Protein AF-A0A382QMP9-F1 (afdb_monomer_lite)

Organism: NCBI:txid408172

Structure (mmCIF, N/CA/C/O backbone):
data_AF-A0A382QMP9-F1
#
_entry.id   AF-A0A382QMP9-F1
#
loop_
_atom_site.group_PDB
_atom_site.id
_atom_site.type_symbol
_atom_site.label_atom_id
_atom_site.label_alt_id
_atom_site.label_comp_id
_atom_site.label_asym_id
_atom_site.label_entity_id
_atom_site.label_seq_id
_atom_site.pdbx_PDB_ins_code
_atom_site.Cartn_x
_atom_site.Cartn_y
_atom_site.Cartn_z
_atom_site.occupancy
_atom_site.B_iso_or_equiv
_atom_site.auth_seq_id
_atom_site.auth_comp_id
_atom_site.auth_asym_id
_atom_site.auth_atom_id
_atom_site.pdb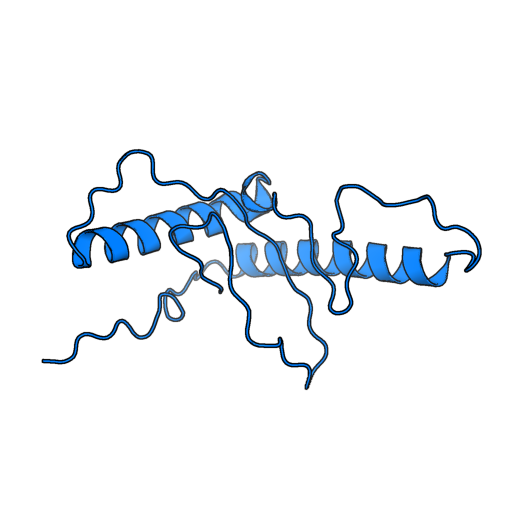x_PDB_model_num
ATOM 1 N N . MET A 1 1 ? -26.900 16.377 2.945 1.00 31.86 1 MET A N 1
ATOM 2 C CA . MET A 1 1 ? -25.457 16.687 3.047 1.00 31.86 1 MET A CA 1
ATOM 3 C C . MET A 1 1 ? -24.686 15.480 2.540 1.00 31.86 1 MET A C 1
ATOM 5 O O . MET A 1 1 ? -24.800 14.418 3.129 1.00 31.86 1 MET A O 1
ATOM 9 N N . SER A 1 2 ? -24.007 15.607 1.399 1.00 28.86 2 SER A N 1
ATOM 10 C CA . SER A 1 2 ? -23.248 14.523 0.762 1.00 28.86 2 SER A CA 1
ATOM 11 C C . SER A 1 2 ? -21.802 14.580 1.249 1.00 28.86 2 SER A C 1
ATOM 13 O O . SER A 1 2 ? -21.003 15.347 0.717 1.00 28.86 2 SER A O 1
ATOM 15 N N . VAL A 1 3 ? -21.472 13.782 2.263 1.00 36.03 3 VAL A N 1
ATOM 16 C CA . VAL A 1 3 ? -20.085 13.518 2.666 1.00 36.03 3 VAL A CA 1
ATOM 17 C C . VAL A 1 3 ? -19.654 12.234 1.962 1.00 36.03 3 VAL A C 1
ATOM 19 O O . VAL A 1 3 ? -19.537 11.179 2.570 1.00 36.03 3 VAL A O 1
ATOM 22 N N . PHE A 1 4 ? -19.492 12.296 0.640 1.00 30.97 4 PHE A N 1
ATOM 23 C CA . PHE A 1 4 ? -18.683 11.293 -0.043 1.00 30.97 4 PHE A CA 1
ATOM 24 C C . PHE A 1 4 ? -17.226 11.643 0.265 1.00 30.97 4 PHE A C 1
ATOM 26 O O . PHE A 1 4 ? -16.805 12.749 -0.087 1.00 30.97 4 PHE A O 1
ATOM 33 N N . PRO A 1 5 ? -16.441 10.768 0.912 1.00 36.47 5 PRO A N 1
ATOM 34 C CA . PRO A 1 5 ? -15.018 11.001 1.017 1.00 36.47 5 PRO A CA 1
ATOM 35 C C . PRO A 1 5 ? -14.439 10.853 -0.389 1.00 36.47 5 PRO A C 1
ATOM 37 O O . PRO A 1 5 ? -14.217 9.755 -0.892 1.00 36.47 5 PRO A O 1
ATOM 40 N N . ILE A 1 6 ? -14.226 11.999 -1.037 1.00 35.97 6 ILE A N 1
ATOM 41 C CA . ILE A 1 6 ? -13.192 12.178 -2.053 1.00 35.97 6 ILE A CA 1
ATOM 42 C C . ILE A 1 6 ? -11.943 11.575 -1.408 1.00 35.97 6 ILE A C 1
ATOM 44 O O . ILE A 1 6 ? -11.535 12.053 -0.355 1.00 35.97 6 ILE A O 1
ATOM 48 N N . GLY A 1 7 ? -11.488 10.437 -1.935 1.00 39.59 7 GLY A N 1
ATOM 49 C CA . GLY A 1 7 ? -10.770 9.421 -1.167 1.00 39.59 7 GLY A CA 1
ATOM 50 C C . GLY A 1 7 ? -9.533 9.890 -0.397 1.00 39.59 7 GLY A C 1
ATOM 51 O O . GLY A 1 7 ? -9.044 11.010 -0.531 1.00 39.59 7 GLY A O 1
ATOM 52 N N . ILE A 1 8 ? -8.951 8.948 0.348 1.00 44.88 8 ILE A N 1
ATOM 53 C CA . ILE A 1 8 ? -7.648 9.075 1.033 1.00 44.88 8 ILE A CA 1
ATOM 54 C C . ILE A 1 8 ? -6.531 9.594 0.084 1.00 44.88 8 ILE A C 1
ATOM 56 O O . ILE A 1 8 ? -5.500 10.064 0.546 1.00 44.88 8 ILE A O 1
ATOM 60 N N . ALA A 1 9 ? -6.775 9.634 -1.231 1.00 39.75 9 ALA A N 1
ATOM 61 C CA . ALA A 1 9 ? -5.991 10.275 -2.290 1.00 39.75 9 ALA A CA 1
ATOM 62 C C . ALA A 1 9 ? -5.558 11.747 -2.064 1.00 39.75 9 ALA A C 1
ATOM 64 O O . ALA A 1 9 ? -4.779 12.262 -2.860 1.00 39.75 9 ALA A O 1
ATOM 65 N N . ARG A 1 10 ? -6.029 12.449 -1.021 1.00 42.44 10 ARG A N 1
ATOM 66 C CA . ARG A 1 10 ? -5.513 13.781 -0.617 1.00 42.44 10 ARG A CA 1
ATOM 67 C C . ARG A 1 10 ? -4.707 13.788 0.681 1.00 42.44 10 ARG A C 1
ATOM 69 O O . ARG A 1 10 ? -4.468 14.844 1.262 1.00 42.44 10 ARG A O 1
ATOM 76 N N . ALA A 1 11 ? -4.308 12.627 1.170 1.00 46.75 11 ALA A N 1
ATOM 77 C CA . ALA A 1 11 ? -3.498 12.542 2.362 1.00 46.75 11 ALA A CA 1
ATOM 78 C C . ALA A 1 11 ? -2.019 12.757 1.950 1.00 46.75 11 ALA A C 1
ATOM 80 O O . ALA A 1 11 ? -1.364 11.864 1.416 1.00 46.75 1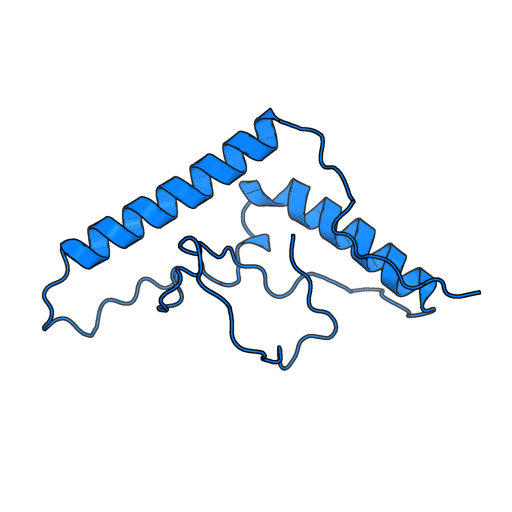1 ALA A O 1
ATOM 81 N N . GLU A 1 12 ? -1.513 13.979 2.139 1.00 55.03 12 GLU A N 1
ATOM 82 C CA . GLU A 1 12 ? -0.152 14.365 1.745 1.00 55.03 12 GLU A CA 1
ATOM 83 C C . GLU A 1 12 ? 0.894 13.812 2.723 1.00 55.03 12 GLU A C 1
ATOM 85 O O . GLU A 1 12 ? 0.941 14.167 3.903 1.00 55.03 12 GLU A O 1
ATOM 90 N N . MET A 1 13 ? 1.766 12.939 2.220 1.00 61.62 13 MET A N 1
ATOM 91 C CA . MET A 1 13 ? 2.956 12.479 2.928 1.00 61.62 13 MET A CA 1
ATOM 92 C C . MET A 1 13 ? 4.139 13.378 2.541 1.00 61.62 13 MET A C 1
ATOM 94 O O . MET A 1 13 ? 4.788 13.168 1.521 1.00 61.62 13 MET A O 1
ATOM 98 N N . ASN A 1 14 ? 4.415 14.395 3.360 1.00 62.41 14 ASN A N 1
ATOM 99 C CA . ASN A 1 14 ? 5.354 15.487 3.050 1.00 62.41 14 ASN A CA 1
ATOM 100 C C . ASN A 1 14 ? 6.856 15.156 3.229 1.00 62.41 14 ASN A C 1
ATOM 102 O O . ASN A 1 14 ? 7.693 16.056 3.261 1.00 62.41 14 ASN A O 1
ATOM 106 N N . ASP A 1 15 ? 7.233 13.880 3.343 1.00 78.19 15 ASP A N 1
ATOM 107 C CA . ASP A 1 15 ? 8.635 13.457 3.480 1.00 78.19 15 ASP A CA 1
ATOM 108 C C . ASP A 1 15 ? 9.237 13.168 2.091 1.00 78.19 15 ASP A C 1
ATOM 110 O O . ASP A 1 15 ? 9.208 12.040 1.598 1.00 78.19 15 ASP A O 1
ATOM 114 N N . ILE A 1 16 ? 9.776 14.206 1.436 1.00 80.62 16 ILE A N 1
ATOM 115 C CA . ILE A 1 16 ? 10.378 14.113 0.089 1.00 80.62 16 ILE A CA 1
ATOM 116 C C . ILE A 1 16 ? 11.481 13.046 0.036 1.00 80.62 16 ILE A C 1
ATOM 118 O O . ILE A 1 16 ? 11.603 12.327 -0.957 1.00 80.62 16 ILE A O 1
ATOM 122 N N . LYS A 1 17 ? 12.278 12.912 1.106 1.00 82.31 17 LYS A N 1
ATOM 123 C CA . LYS A 1 17 ? 13.340 11.902 1.180 1.00 82.31 17 LYS A CA 1
ATOM 124 C C . LYS A 1 17 ? 12.738 10.502 1.140 1.00 82.31 17 LYS A C 1
ATOM 126 O O . LYS A 1 17 ? 13.193 9.668 0.365 1.00 82.31 17 LYS A O 1
ATOM 131 N N . TYR A 1 18 ? 11.693 10.269 1.928 1.00 81.88 18 TYR A N 1
ATOM 132 C CA . TYR A 1 18 ? 10.980 8.998 1.935 1.00 81.88 18 TYR A CA 1
ATOM 133 C C . TYR A 1 18 ? 10.350 8.670 0.576 1.00 81.88 18 TYR A C 1
ATOM 135 O O . TYR A 1 18 ? 10.518 7.559 0.076 1.00 81.88 18 TYR A O 1
ATOM 143 N N . VAL A 1 19 ? 9.694 9.645 -0.061 1.00 81.50 19 VAL A N 1
ATOM 144 C CA . VAL A 1 19 ? 9.101 9.479 -1.399 1.00 81.50 19 VAL A CA 1
ATOM 145 C C . VAL A 1 19 ? 10.163 9.108 -2.439 1.00 81.50 19 VAL A C 1
ATOM 147 O O . VAL A 1 19 ? 9.938 8.211 -3.253 1.00 81.50 19 VAL A O 1
ATOM 150 N N . ASN A 1 20 ? 11.337 9.742 -2.391 1.00 82.12 20 ASN A N 1
ATOM 151 C CA . ASN A 1 20 ? 12.444 9.405 -3.285 1.00 82.12 20 ASN A CA 1
ATOM 152 C C . ASN A 1 20 ? 12.964 7.984 -3.040 1.00 82.12 20 ASN A C 1
ATOM 154 O O . ASN A 1 20 ? 13.116 7.235 -4.001 1.00 82.12 20 ASN A O 1
ATOM 158 N N . THR A 1 21 ? 13.142 7.573 -1.781 1.00 85.31 21 THR A N 1
ATOM 159 C CA . THR A 1 21 ? 13.544 6.197 -1.448 1.00 85.31 21 THR A CA 1
ATOM 160 C C . THR A 1 21 ? 12.526 5.168 -1.948 1.00 85.31 21 THR A C 1
ATOM 162 O O . THR A 1 21 ? 12.912 4.175 -2.560 1.00 85.31 21 THR A O 1
ATOM 165 N N . LEU A 1 22 ? 11.223 5.407 -1.755 1.00 84.56 22 LEU A N 1
ATOM 166 C CA . LEU A 1 22 ? 10.176 4.525 -2.283 1.00 84.56 22 LEU A CA 1
ATOM 167 C C . LEU A 1 22 ? 10.254 4.402 -3.808 1.00 84.56 22 LEU A C 1
ATOM 169 O O . LEU A 1 22 ? 10.211 3.298 -4.352 1.00 84.56 22 LEU A O 1
ATOM 173 N N . LYS A 1 23 ? 10.394 5.539 -4.498 1.00 83.81 23 LYS A N 1
ATOM 174 C CA . LYS A 1 23 ? 10.519 5.590 -5.956 1.00 83.81 23 LYS A CA 1
ATOM 175 C C . LYS A 1 23 ? 11.737 4.803 -6.440 1.00 83.81 23 LYS A C 1
ATOM 177 O O . LYS A 1 23 ? 11.611 4.024 -7.380 1.00 83.81 23 LYS A O 1
ATOM 182 N N . GLU A 1 24 ? 12.895 5.000 -5.818 1.00 85.69 24 GLU A N 1
ATOM 183 C CA . GLU A 1 24 ? 14.139 4.313 -6.176 1.00 85.69 24 GLU A CA 1
ATOM 184 C C . GLU A 1 24 ? 14.010 2.796 -6.024 1.00 85.69 24 GLU A C 1
ATOM 186 O O . GLU A 1 24 ? 14.324 2.071 -6.966 1.00 85.69 24 GLU A O 1
ATOM 191 N N . VAL A 1 25 ? 13.452 2.317 -4.907 1.00 84.69 25 VAL A N 1
ATOM 192 C CA . VAL A 1 25 ? 13.239 0.879 -4.669 1.00 84.69 25 VAL A CA 1
ATOM 193 C C . VAL A 1 25 ? 12.311 0.265 -5.721 1.00 84.69 25 VAL A C 1
ATOM 195 O O . VAL A 1 25 ? 12.615 -0.794 -6.272 1.00 84.69 25 VAL A O 1
ATOM 198 N N . ILE A 1 26 ? 11.194 0.928 -6.043 1.00 83.31 26 ILE A N 1
ATOM 199 C CA . ILE A 1 26 ? 10.247 0.439 -7.060 1.00 83.31 26 ILE A CA 1
ATOM 200 C C . ILE A 1 26 ? 10.917 0.365 -8.438 1.00 83.31 26 ILE A C 1
ATOM 202 O O . ILE A 1 26 ? 10.762 -0.628 -9.153 1.00 83.31 26 ILE A O 1
ATOM 206 N N . LEU A 1 27 ? 11.662 1.406 -8.819 1.00 82.62 27 LEU A N 1
ATOM 207 C CA . LEU A 1 27 ? 12.331 1.466 -10.119 1.00 82.62 27 LEU A CA 1
ATOM 208 C C . LEU A 1 27 ? 13.479 0.460 -10.231 1.00 82.62 27 LEU A C 1
ATOM 210 O O . LEU A 1 27 ? 13.668 -0.125 -11.298 1.00 82.62 27 LEU A O 1
ATOM 214 N N . GLU A 1 28 ? 14.223 0.225 -9.152 1.00 83.88 28 GLU A N 1
ATOM 215 C CA . GLU A 1 28 ? 15.282 -0.781 -9.123 1.00 83.88 28 GLU A CA 1
ATOM 216 C C . GLU A 1 28 ? 14.715 -2.185 -9.373 1.00 83.88 28 GLU A C 1
ATOM 218 O O . GLU A 1 28 ? 15.245 -2.939 -10.196 1.00 83.88 28 GLU A O 1
ATOM 223 N N . GLU A 1 29 ? 13.611 -2.533 -8.710 1.00 79.25 29 GLU A N 1
ATOM 224 C CA . GLU A 1 29 ? 12.942 -3.823 -8.898 1.00 79.25 29 GLU A CA 1
ATOM 225 C C . GLU A 1 29 ? 12.378 -3.981 -10.304 1.00 79.25 29 GLU A C 1
ATOM 227 O O . GLU A 1 29 ? 12.585 -5.018 -10.941 1.00 79.25 29 GLU A O 1
ATOM 232 N N . TYR A 1 30 ? 11.745 -2.930 -10.825 1.00 78.2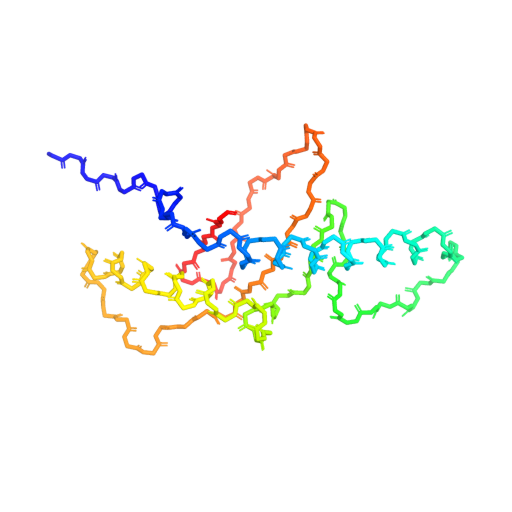5 30 TYR A N 1
ATOM 233 C CA . TYR A 1 30 ? 11.262 -2.904 -12.199 1.00 78.25 30 TYR A CA 1
ATOM 234 C C . TYR A 1 30 ? 12.404 -3.105 -13.210 1.00 78.25 30 TYR A C 1
ATOM 236 O O . TYR A 1 30 ? 12.300 -3.927 -14.120 1.00 78.25 30 TYR A O 1
ATOM 244 N N . GLY A 1 31 ? 13.540 -2.426 -13.026 1.00 79.06 31 GLY A N 1
ATOM 245 C CA . GLY A 1 31 ? 14.711 -2.575 -13.894 1.00 79.06 31 GLY A CA 1
ATOM 246 C C . GLY A 1 31 ? 15.379 -3.953 -13.797 1.00 79.06 31 GLY A C 1
ATOM 247 O O . GLY A 1 31 ? 15.942 -4.445 -14.778 1.00 79.06 31 GLY A O 1
ATOM 248 N N . LYS A 1 32 ? 15.332 -4.615 -12.632 1.00 77.88 32 LYS A N 1
ATOM 249 C CA . LYS A 1 32 ? 15.737 -6.028 -12.495 1.00 77.88 32 LYS A CA 1
ATOM 250 C C . LYS A 1 32 ? 14.788 -6.945 -13.268 1.00 77.88 32 LYS A C 1
ATOM 252 O O . LYS A 1 32 ? 15.262 -7.824 -13.981 1.00 77.88 32 LYS A O 1
ATOM 257 N N . TYR A 1 33 ? 13.481 -6.708 -13.179 1.00 70.69 33 TYR A N 1
ATOM 258 C CA . TYR A 1 33 ? 12.479 -7.459 -13.931 1.00 70.69 33 TYR A CA 1
ATOM 259 C C . TYR A 1 33 ? 12.666 -7.330 -15.447 1.00 70.69 33 TYR A C 1
ATOM 261 O O . TYR A 1 33 ? 12.799 -8.350 -16.117 1.00 70.69 33 TYR A O 1
ATOM 269 N N . GLU A 1 34 ? 12.758 -6.108 -15.987 1.00 70.38 34 GLU A N 1
ATOM 270 C CA . GLU A 1 34 ? 12.941 -5.910 -17.434 1.00 70.38 34 GLU A CA 1
ATOM 271 C C . GLU A 1 34 ? 14.227 -6.571 -17.949 1.00 70.38 34 GLU A C 1
ATOM 273 O O . GLU A 1 34 ? 14.236 -7.150 -19.035 1.00 70.38 34 GLU A O 1
ATOM 278 N N . ARG A 1 35 ? 15.323 -6.509 -17.179 1.00 71.50 35 ARG A N 1
ATOM 279 C CA . ARG A 1 35 ? 16.571 -7.202 -17.536 1.00 71.50 35 ARG A CA 1
ATOM 280 C C . ARG A 1 35 ? 16.388 -8.715 -17.557 1.00 71.50 35 ARG A C 1
ATOM 282 O O . ARG A 1 35 ? 16.804 -9.348 -18.522 1.00 71.50 35 ARG A O 1
ATOM 289 N N . ASN A 1 36 ? 15.739 -9.276 -16.540 1.00 66.19 36 ASN A N 1
ATOM 290 C CA . ASN A 1 36 ? 15.459 -10.707 -16.479 1.00 66.19 36 ASN A CA 1
ATOM 291 C C . ASN A 1 36 ? 14.531 -11.161 -17.613 1.00 66.19 36 ASN A C 1
ATOM 293 O O . ASN A 1 36 ? 14.746 -12.239 -18.147 1.00 66.19 36 ASN A O 1
ATOM 297 N N . GLU A 1 37 ? 13.545 -10.355 -18.021 1.00 65.94 37 GLU A N 1
ATOM 298 C CA . GLU A 1 37 ? 12.716 -10.655 -19.197 1.00 65.94 37 GLU A CA 1
ATOM 299 C C . GLU A 1 37 ? 13.523 -10.655 -20.498 1.00 65.94 37 GLU A C 1
ATOM 301 O O . GLU A 1 37 ? 13.348 -11.552 -21.316 1.00 65.94 37 GLU A O 1
ATOM 306 N N . ARG A 1 38 ? 14.421 -9.679 -20.697 1.00 67.31 38 ARG A N 1
ATOM 307 C CA . ARG A 1 38 ? 15.250 -9.595 -21.915 1.00 67.31 38 ARG A CA 1
ATOM 308 C C . ARG A 1 38 ? 16.267 -10.725 -22.034 1.00 67.31 38 ARG A C 1
ATOM 310 O O . ARG A 1 38 ? 16.603 -11.114 -23.145 1.00 67.31 38 ARG A O 1
ATOM 317 N N . LEU A 1 39 ? 16.781 -11.204 -20.904 1.00 66.75 39 LEU A N 1
ATOM 318 C CA . LEU A 1 39 ? 17.753 -12.299 -20.841 1.00 66.75 39 LEU A CA 1
ATOM 319 C C . LEU A 1 39 ? 17.092 -13.682 -20.852 1.00 66.75 39 LEU A C 1
ATOM 321 O O . LEU A 1 39 ? 17.787 -14.693 -20.796 1.00 66.75 39 LEU A O 1
ATOM 325 N N . ARG A 1 40 ? 15.758 -13.738 -20.888 1.00 61.44 40 ARG A N 1
ATOM 326 C CA . ARG A 1 40 ? 15.019 -14.986 -20.787 1.00 61.44 40 ARG A CA 1
ATOM 327 C C . ARG A 1 40 ? 15.038 -15.729 -22.117 1.00 61.44 40 ARG A C 1
ATOM 329 O O . ARG A 1 40 ? 14.594 -15.197 -23.132 1.00 61.44 40 ARG A O 1
ATOM 336 N N . ASP A 1 41 ? 15.495 -16.977 -22.085 1.00 58.62 41 ASP A N 1
ATOM 337 C CA . ASP A 1 41 ? 15.267 -17.911 -23.181 1.00 58.62 41 ASP A CA 1
ATOM 338 C C . ASP A 1 41 ? 13.745 -18.140 -23.299 1.00 58.62 41 ASP A C 1
ATOM 340 O O . ASP A 1 41 ? 13.110 -18.544 -22.317 1.00 58.62 41 ASP A O 1
ATOM 344 N N . PRO A 1 42 ? 13.119 -17.860 -24.456 1.00 59.22 42 PRO A N 1
ATOM 345 C CA . PRO A 1 42 ? 11.682 -18.045 -24.647 1.00 59.22 42 PRO A CA 1
ATOM 346 C C . PRO A 1 42 ? 11.196 -19.490 -24.414 1.00 59.22 42 PRO A C 1
ATOM 348 O O . PRO A 1 42 ? 9.988 -19.703 -24.284 1.00 59.22 42 PRO A O 1
ATOM 351 N N . SER A 1 43 ? 12.100 -20.474 -24.334 1.00 62.31 43 SER A N 1
ATOM 352 C CA . SER A 1 43 ? 11.793 -21.873 -24.012 1.00 62.31 43 SER A CA 1
ATOM 353 C C . SER A 1 43 ? 11.707 -22.186 -22.508 1.00 62.31 43 SER A C 1
ATOM 355 O O . SER A 1 43 ? 11.068 -23.174 -22.140 1.00 62.31 43 SER A O 1
ATOM 357 N N . ASP A 1 44 ? 12.250 -21.336 -21.628 1.00 61.06 44 ASP A N 1
ATOM 358 C CA . ASP A 1 44 ? 12.321 -21.598 -20.186 1.00 61.06 44 ASP A CA 1
ATOM 359 C C . ASP A 1 44 ? 11.043 -21.137 -19.453 1.00 61.06 44 ASP A C 1
ATOM 361 O O . ASP A 1 44 ? 10.818 -19.952 -19.139 1.00 61.06 44 ASP A O 1
ATOM 365 N N . LYS A 1 45 ? 10.143 -22.098 -19.215 1.00 57.34 45 LYS A N 1
ATOM 366 C CA . LYS A 1 45 ? 8.832 -21.877 -18.587 1.00 57.34 45 LYS A CA 1
ATOM 367 C C . LYS A 1 45 ? 8.873 -21.877 -17.053 1.00 57.34 45 LYS A C 1
ATOM 369 O O . LYS A 1 45 ? 7.953 -21.300 -16.458 1.00 57.34 45 LYS A O 1
ATOM 374 N N . ASP A 1 46 ? 9.936 -22.383 -16.428 1.00 57.03 46 ASP A N 1
ATOM 375 C CA . ASP A 1 46 ? 9.887 -22.851 -15.034 1.00 57.03 46 ASP A CA 1
ATOM 376 C C . ASP A 1 46 ? 10.462 -21.874 -13.995 1.00 57.03 46 ASP A C 1
ATOM 378 O O . ASP A 1 46 ? 10.151 -21.982 -12.809 1.00 57.03 46 ASP A O 1
ATOM 382 N N . TYR A 1 47 ? 11.202 -20.835 -14.399 1.00 52.62 47 TYR A N 1
ATOM 383 C CA . TYR A 1 47 ? 11.720 -19.851 -13.439 1.00 52.62 47 TYR A CA 1
ATOM 384 C C . TYR A 1 47 ? 10.715 -18.728 -13.118 1.00 52.62 47 TYR A C 1
ATOM 386 O O . TYR A 1 47 ? 10.689 -17.671 -13.761 1.00 52.62 47 TYR A O 1
ATOM 394 N N . GLN A 1 48 ? 9.854 -18.934 -12.118 1.00 51.19 48 GLN A N 1
ATOM 395 C CA . GLN A 1 48 ? 9.015 -17.878 -11.532 1.00 51.19 48 GLN A CA 1
ATOM 396 C C . GLN A 1 48 ? 9.664 -17.374 -10.230 1.00 51.19 48 GLN A C 1
ATOM 398 O O . GLN A 1 48 ? 9.548 -18.045 -9.204 1.00 51.19 48 GLN A O 1
ATOM 403 N N . PRO A 1 49 ? 10.342 -16.211 -10.210 1.00 51.00 49 PRO A N 1
ATOM 404 C CA . PRO A 1 49 ? 10.753 -15.626 -8.941 1.00 51.00 49 PRO A CA 1
ATOM 405 C C . PRO A 1 49 ? 9.498 -15.331 -8.105 1.00 51.00 49 PRO A C 1
ATOM 407 O O . PRO A 1 49 ? 8.645 -14.553 -8.525 1.00 51.00 49 PRO A O 1
ATOM 410 N N . GLN A 1 50 ? 9.403 -15.929 -6.912 1.00 49.38 50 GLN A N 1
ATOM 411 C CA . GLN A 1 50 ? 8.244 -15.851 -5.997 1.00 49.38 50 GLN A CA 1
ATOM 412 C C . GLN A 1 50 ? 7.832 -14.413 -5.614 1.00 49.38 50 GLN A C 1
ATOM 414 O O . GLN A 1 50 ? 6.752 -14.182 -5.076 1.00 49.38 50 GLN A O 1
ATOM 419 N N . TRP A 1 51 ? 8.694 -13.436 -5.893 1.00 47.53 51 TRP A N 1
ATOM 420 C CA . TRP A 1 51 ? 8.535 -12.029 -5.536 1.00 47.53 51 TRP A CA 1
ATOM 421 C C . TRP A 1 51 ? 7.870 -11.179 -6.626 1.00 47.53 51 TRP A C 1
ATOM 423 O O . TRP A 1 51 ? 7.600 -10.004 -6.370 1.00 47.53 51 TRP A O 1
ATOM 433 N N . VAL A 1 52 ? 7.613 -11.740 -7.813 1.00 49.66 52 VAL A N 1
ATOM 434 C CA . VAL A 1 52 ? 7.028 -11.022 -8.950 1.00 49.66 52 VAL A CA 1
ATOM 435 C C . VAL A 1 52 ? 5.789 -11.761 -9.430 1.00 49.66 52 VAL A C 1
ATOM 437 O O . VAL A 1 52 ? 5.871 -12.892 -9.908 1.00 49.66 52 VAL A O 1
ATOM 440 N N . THR A 1 53 ? 4.632 -11.112 -9.335 1.00 51.59 53 THR A N 1
ATOM 441 C CA . THR A 1 53 ? 3.410 -11.651 -9.932 1.00 51.59 53 THR A CA 1
ATOM 442 C C . THR A 1 53 ? 3.481 -11.353 -11.428 1.00 51.59 53 THR A C 1
ATOM 444 O O . THR A 1 53 ? 3.458 -10.190 -11.824 1.00 51.59 53 THR A O 1
ATOM 447 N N . ARG A 1 54 ? 3.649 -12.383 -12.268 1.00 50.06 54 ARG A N 1
ATOM 448 C CA . ARG A 1 54 ? 3.769 -12.217 -13.727 1.00 50.06 54 ARG A CA 1
ATOM 449 C C . ARG A 1 54 ? 2.511 -11.550 -14.297 1.00 50.06 54 ARG A C 1
ATOM 451 O O . ARG A 1 54 ? 1.424 -12.117 -14.237 1.00 50.06 54 ARG A O 1
ATOM 458 N N . GLY A 1 55 ? 2.690 -10.380 -14.900 1.00 54.00 55 GLY A N 1
ATOM 459 C CA . GLY A 1 55 ? 1.674 -9.654 -15.651 1.00 54.00 55 GLY A CA 1
ATOM 460 C C . GLY A 1 55 ? 2.287 -8.393 -16.244 1.00 54.00 55 GLY A C 1
ATOM 461 O O . GLY A 1 55 ? 3.090 -7.732 -15.596 1.00 54.00 55 GLY A O 1
ATOM 462 N N . TYR A 1 56 ? 1.955 -8.083 -17.494 1.00 53.41 56 TYR A N 1
ATOM 463 C CA . TYR A 1 56 ? 2.125 -6.739 -18.030 1.00 53.41 56 TYR A CA 1
ATOM 464 C C . TYR A 1 56 ? 0.786 -6.029 -17.831 1.00 53.41 56 TYR A C 1
ATOM 466 O O . TYR A 1 56 ? -0.213 -6.499 -18.386 1.00 53.41 56 TYR A O 1
ATOM 474 N N . PRO A 1 57 ? 0.716 -4.926 -17.071 1.00 69.62 57 PRO A N 1
ATOM 475 C CA . PRO A 1 57 ? 1.806 -4.128 -16.486 1.00 69.62 57 PRO A CA 1
ATOM 476 C C . PRO A 1 57 ? 2.461 -4.757 -15.245 1.00 69.62 57 PRO A C 1
ATOM 478 O O . PRO A 1 57 ? 1.809 -5.528 -14.548 1.00 69.62 57 PRO A O 1
ATOM 481 N N . TYR A 1 58 ? 3.727 -4.391 -14.972 1.00 77.62 58 TYR A N 1
ATOM 482 C CA . TYR A 1 58 ? 4.504 -4.933 -13.847 1.00 77.62 58 TYR A CA 1
ATOM 483 C C . TYR A 1 58 ? 3.747 -4.773 -12.534 1.00 77.62 58 TYR A C 1
ATOM 485 O O . TYR A 1 58 ? 3.311 -3.668 -12.198 1.00 77.62 58 TYR A O 1
ATOM 493 N N . GLN A 1 59 ? 3.691 -5.871 -11.787 1.00 80.88 59 GLN A N 1
ATOM 494 C CA . GLN A 1 59 ? 3.116 -5.951 -10.460 1.00 80.88 59 GLN A CA 1
ATOM 495 C C . GLN A 1 59 ? 4.107 -6.647 -9.522 1.00 80.88 59 GLN A C 1
ATOM 497 O O . GLN A 1 59 ? 4.571 -7.759 -9.792 1.00 80.88 59 GLN A O 1
ATOM 502 N N . SER A 1 60 ? 4.417 -6.023 -8.388 1.00 82.75 60 SER A N 1
ATOM 503 C CA . SER A 1 60 ? 5.212 -6.689 -7.352 1.00 82.75 60 SER A CA 1
ATOM 504 C C . SER A 1 60 ? 4.397 -7.778 -6.627 1.00 82.75 60 SER A C 1
ATOM 506 O O . SER A 1 60 ? 3.198 -7.947 -6.855 1.00 82.75 60 SER A O 1
ATOM 508 N N . ASN A 1 61 ? 5.026 -8.584 -5.769 1.00 84.88 61 ASN A N 1
ATOM 509 C CA . ASN A 1 61 ? 4.272 -9.483 -4.887 1.00 84.88 61 ASN A CA 1
ATOM 510 C C . ASN A 1 61 ? 3.344 -8.700 -3.937 1.00 84.88 61 ASN A C 1
ATOM 512 O O . ASN A 1 61 ? 3.587 -7.534 -3.629 1.00 84.88 61 ASN A O 1
ATOM 516 N N . SER A 1 62 ? 2.325 -9.378 -3.409 1.00 88.81 62 SER A N 1
ATOM 517 C CA . SER A 1 62 ? 1.319 -8.805 -2.505 1.00 88.81 62 SER A CA 1
ATOM 518 C C . SER A 1 62 ? 1.796 -8.590 -1.060 1.00 88.81 62 SER A C 1
ATOM 520 O O . SER A 1 62 ? 0.978 -8.300 -0.186 1.00 88.81 62 SER A O 1
ATOM 522 N N . LEU A 1 63 ? 3.090 -8.750 -0.771 1.00 91.31 63 LEU A N 1
ATOM 523 C CA . LEU A 1 63 ? 3.660 -8.667 0.576 1.00 91.31 63 LEU A CA 1
ATOM 524 C C . LEU A 1 63 ? 4.496 -7.397 0.792 1.00 91.31 63 LEU A C 1
ATOM 526 O O . LEU A 1 63 ? 5.296 -7.351 1.726 1.00 91.31 63 LEU A O 1
ATOM 530 N N . GLN A 1 64 ? 4.304 -6.343 -0.013 1.00 88.62 64 GLN A N 1
ATOM 531 C CA . GLN A 1 64 ? 5.045 -5.081 0.157 1.00 88.62 64 GLN A CA 1
ATOM 532 C C . GLN A 1 64 ? 4.850 -4.474 1.549 1.00 88.62 64 GLN A C 1
ATOM 534 O O . GLN A 1 64 ? 5.781 -3.896 2.100 1.00 88.62 64 GLN A O 1
ATOM 539 N N . HIS A 1 65 ? 3.685 -4.698 2.162 1.00 90.56 65 HIS A N 1
ATOM 540 C CA . HIS A 1 65 ? 3.379 -4.237 3.514 1.00 90.56 65 HIS A CA 1
ATOM 541 C C . HIS A 1 65 ? 4.272 -4.846 4.607 1.00 90.56 65 HIS A C 1
ATOM 543 O O . HIS A 1 65 ? 4.316 -4.326 5.715 1.00 90.56 65 HIS A O 1
ATOM 549 N N . LYS A 1 66 ? 4.991 -5.938 4.311 1.00 91.44 66 LYS A N 1
ATOM 550 C CA . LYS A 1 66 ? 5.944 -6.571 5.237 1.00 91.44 66 LYS A CA 1
ATOM 551 C C . LYS A 1 66 ? 7.356 -5.998 5.136 1.00 91.44 66 LYS A C 1
ATOM 553 O O . LYS A 1 66 ? 8.223 -6.374 5.918 1.00 91.44 66 LYS A O 1
ATOM 558 N N . ARG A 1 67 ? 7.627 -5.147 4.146 1.00 88.06 67 ARG A N 1
ATOM 559 C CA . ARG A 1 67 ? 8.961 -4.594 3.913 1.00 88.06 67 ARG A CA 1
ATOM 560 C C . ARG A 1 67 ? 9.116 -3.284 4.668 1.00 88.06 67 ARG A C 1
ATOM 562 O O . ARG A 1 67 ? 8.295 -2.382 4.529 1.00 88.06 67 ARG A O 1
ATOM 569 N N . GLU A 1 68 ? 10.231 -3.150 5.375 1.00 88.69 68 GLU A N 1
ATOM 570 C CA . GLU A 1 68 ? 10.529 -1.984 6.214 1.00 88.69 68 GLU A CA 1
ATOM 571 C C . GLU A 1 68 ? 10.456 -0.654 5.450 1.00 88.69 68 GLU A C 1
ATOM 573 O O . GLU A 1 68 ? 9.912 0.321 5.962 1.00 88.69 68 GLU A O 1
ATOM 578 N N . VAL A 1 69 ? 10.908 -0.622 4.192 1.00 87.06 69 VAL A N 1
ATOM 579 C CA . VAL A 1 69 ? 10.861 0.588 3.352 1.00 87.06 69 VAL A CA 1
ATOM 580 C C . VAL A 1 69 ? 9.435 1.121 3.138 1.00 87.06 69 VAL A C 1
ATOM 582 O O . VAL A 1 69 ? 9.251 2.322 2.969 1.00 87.06 69 VAL A O 1
ATOM 585 N N . TYR A 1 70 ? 8.405 0.273 3.216 1.00 88.81 70 TYR A N 1
ATOM 586 C CA . TYR A 1 70 ? 7.004 0.691 3.094 1.00 88.81 70 TYR A CA 1
ATOM 587 C C . TYR A 1 70 ? 6.322 0.942 4.446 1.00 88.81 70 TYR A C 1
ATOM 589 O O . TYR A 1 70 ? 5.183 1.393 4.450 1.00 88.81 70 TYR A O 1
ATOM 597 N N . SER A 1 71 ? 6.987 0.706 5.583 1.00 89.25 71 SER A N 1
ATOM 598 C CA . SER A 1 71 ? 6.382 0.804 6.927 1.00 89.25 71 SER A CA 1
ATOM 599 C C . SER A 1 71 ? 5.626 2.117 7.155 1.00 89.25 71 SER A C 1
ATOM 601 O O . SER A 1 71 ? 4.427 2.090 7.415 1.00 89.25 71 SER A O 1
ATOM 603 N N . LYS A 1 72 ? 6.278 3.268 6.936 1.00 88.94 72 LYS A N 1
ATOM 604 C CA . LYS A 1 72 ? 5.650 4.592 7.095 1.00 88.94 72 LYS A CA 1
ATOM 605 C C . LYS A 1 72 ? 4.406 4.768 6.218 1.00 88.94 72 LYS A C 1
ATOM 607 O O . LYS A 1 72 ? 3.415 5.335 6.671 1.00 88.94 72 LYS A O 1
ATOM 612 N N . LEU A 1 73 ? 4.451 4.294 4.972 1.00 86.81 73 LEU A N 1
ATOM 613 C CA . LEU A 1 73 ? 3.316 4.355 4.053 1.00 86.81 73 LEU A CA 1
ATOM 614 C C . LEU A 1 73 ? 2.157 3.467 4.524 1.00 86.81 73 LEU A C 1
ATOM 616 O O . LEU A 1 73 ? 1.004 3.881 4.452 1.00 86.81 73 LEU A O 1
ATOM 620 N N . ILE A 1 74 ? 2.454 2.268 5.025 1.00 89.25 74 ILE A N 1
ATOM 621 C CA . ILE A 1 74 ? 1.449 1.337 5.550 1.00 89.25 74 ILE A CA 1
ATOM 622 C C . ILE A 1 74 ? 0.830 1.858 6.848 1.00 89.25 74 ILE A C 1
ATOM 624 O O . ILE A 1 74 ? -0.386 1.792 7.008 1.00 89.25 74 ILE A O 1
ATOM 628 N N . ASP A 1 75 ? 1.620 2.437 7.748 1.00 88.69 75 ASP A N 1
ATOM 629 C CA . ASP A 1 75 ? 1.110 3.054 8.976 1.00 88.69 75 ASP A CA 1
ATOM 630 C C . ASP A 1 75 ? 0.178 4.221 8.656 1.00 88.69 75 ASP A C 1
ATOM 632 O O . ASP A 1 75 ? -0.916 4.354 9.212 1.00 88.69 75 ASP A O 1
ATOM 636 N N . PHE A 1 76 ? 0.594 5.053 7.704 1.00 86.69 76 PHE A N 1
ATOM 637 C CA . PHE A 1 76 ? -0.213 6.147 7.201 1.00 86.69 76 PHE A CA 1
ATOM 638 C C . PHE A 1 76 ? -1.527 5.661 6.583 1.00 86.69 76 PHE A C 1
ATOM 640 O O . PHE A 1 76 ? -2.596 6.196 6.886 1.00 86.69 76 PHE A O 1
ATOM 647 N N . ALA A 1 77 ? -1.458 4.634 5.744 1.00 86.69 77 ALA A N 1
ATOM 648 C CA . ALA A 1 77 ? -2.614 4.006 5.132 1.00 86.69 77 ALA A CA 1
ATOM 649 C C . ALA A 1 77 ? -3.601 3.467 6.164 1.00 86.69 77 ALA A C 1
ATOM 651 O O . ALA A 1 77 ? -4.766 3.864 6.164 1.00 86.69 77 ALA A O 1
ATOM 652 N N . ASN A 1 78 ? -3.115 2.612 7.069 1.00 88.56 78 ASN A N 1
ATOM 653 C CA . ASN A 1 78 ? -3.910 2.001 8.124 1.00 88.56 78 ASN A CA 1
ATOM 654 C C . ASN A 1 78 ? -4.596 3.097 8.943 1.00 88.56 78 ASN A C 1
ATOM 656 O O . ASN A 1 78 ? -5.813 3.084 9.077 1.00 88.56 78 ASN A O 1
ATOM 660 N N . LYS A 1 79 ? -3.865 4.132 9.380 1.00 88.25 79 LYS A N 1
ATOM 661 C CA . LYS A 1 79 ? -4.441 5.252 10.140 1.00 88.25 79 LYS A CA 1
ATOM 662 C C . LYS A 1 79 ? -5.604 5.942 9.420 1.00 88.25 79 LYS A C 1
ATOM 664 O O . LYS A 1 79 ? -6.563 6.351 10.070 1.00 88.25 79 LYS A O 1
ATOM 669 N N . ASN A 1 80 ? -5.526 6.121 8.103 1.00 87.19 80 ASN A N 1
ATOM 670 C CA . ASN A 1 80 ? -6.596 6.766 7.338 1.00 87.19 80 ASN A CA 1
ATOM 671 C C . ASN A 1 80 ? -7.765 5.818 7.050 1.00 87.19 80 ASN A C 1
ATOM 673 O O . ASN A 1 80 ? -8.918 6.244 7.099 1.00 87.19 80 ASN A O 1
ATOM 677 N N . VAL A 1 81 ? -7.484 4.538 6.810 1.00 89.31 81 VAL A N 1
ATOM 678 C CA . VAL A 1 81 ? -8.512 3.506 6.655 1.00 89.31 81 VAL A CA 1
ATOM 679 C C . VAL A 1 81 ? -9.315 3.339 7.941 1.00 89.31 81 VAL A C 1
ATOM 681 O O . VAL A 1 81 ? -10.538 3.348 7.877 1.00 89.31 81 VAL A O 1
ATOM 684 N N . LEU A 1 82 ? -8.666 3.265 9.106 1.00 90.81 82 LEU A N 1
ATOM 685 C CA . LEU A 1 82 ? -9.373 3.122 10.382 1.00 90.81 82 LEU A CA 1
ATOM 686 C C . LEU A 1 82 ? -10.307 4.313 10.644 1.00 90.81 82 LEU A C 1
ATOM 688 O O . LEU A 1 82 ? -11.471 4.108 10.960 1.00 90.81 82 LEU A O 1
ATOM 692 N N . LYS A 1 83 ? -9.863 5.550 10.370 1.00 89.81 83 LYS A N 1
ATOM 693 C CA . LYS A 1 83 ? -10.736 6.741 10.437 1.00 89.81 83 LYS A CA 1
ATOM 694 C C . LYS A 1 83 ? -11.935 6.660 9.490 1.00 89.81 83 LYS A C 1
ATOM 696 O O . LYS A 1 83 ? -13.018 7.142 9.813 1.00 89.81 83 LYS A O 1
ATOM 701 N N . TYR A 1 84 ? -11.736 6.101 8.298 1.00 89.00 84 TYR A N 1
ATOM 702 C CA . TYR A 1 84 ? -12.823 5.890 7.349 1.00 89.00 84 TYR A CA 1
ATOM 703 C C . TYR A 1 84 ? -13.822 4.851 7.877 1.00 89.00 84 TYR A C 1
ATOM 705 O O . TYR A 1 84 ? -15.023 5.112 7.856 1.00 89.00 84 TYR A O 1
ATOM 713 N N . LEU A 1 85 ? -13.341 3.734 8.429 1.00 90.75 85 LEU A N 1
ATOM 714 C CA . LEU A 1 85 ? -14.183 2.717 9.066 1.00 90.75 85 LEU A CA 1
ATOM 715 C C . LEU A 1 85 ? -14.953 3.280 10.271 1.00 90.75 85 LEU A C 1
ATOM 717 O O . LEU A 1 85 ? -16.160 3.055 10.361 1.00 90.75 85 LEU A O 1
ATOM 721 N N . ASP A 1 86 ? -14.301 4.085 11.118 1.00 92.88 86 ASP A N 1
ATOM 722 C CA . ASP A 1 86 ? -14.937 4.810 12.227 1.00 92.88 86 ASP A CA 1
ATOM 723 C C . ASP A 1 86 ? -16.089 5.690 11.733 1.00 92.88 86 ASP A C 1
ATOM 725 O O . ASP A 1 86 ? -17.188 5.658 12.283 1.00 92.88 86 ASP A O 1
ATOM 729 N N . SER A 1 87 ? -15.868 6.456 10.657 1.00 92.00 87 SER A N 1
ATOM 730 C CA . SER A 1 87 ? -16.897 7.350 10.103 1.00 92.00 87 SER A CA 1
ATOM 731 C C . SER A 1 87 ? -18.120 6.618 9.544 1.00 92.00 87 SER A C 1
ATOM 733 O O . SER A 1 87 ? -19.193 7.208 9.427 1.00 92.00 87 SER A O 1
ATOM 735 N N . LEU A 1 88 ? -17.966 5.335 9.217 1.00 93.06 88 LEU A N 1
ATOM 736 C CA . LEU A 1 88 ? -19.041 4.453 8.775 1.00 93.06 88 LEU A CA 1
ATOM 737 C C . LEU A 1 88 ? -19.683 3.672 9.936 1.00 93.06 88 LEU A C 1
ATOM 739 O O . LEU A 1 88 ? -20.652 2.950 9.710 1.00 93.06 88 LEU A O 1
ATOM 743 N N . GLY A 1 89 ? -19.164 3.807 11.161 1.00 93.69 89 GLY A N 1
ATOM 744 C CA . GLY A 1 89 ? -19.649 3.098 12.345 1.00 93.69 89 GLY A CA 1
ATOM 745 C C . GLY A 1 89 ? -19.233 1.626 12.413 1.00 93.69 89 GLY A C 1
ATOM 746 O O . GLY A 1 89 ? -19.880 0.849 13.115 1.00 93.69 89 GLY A O 1
ATOM 747 N N . TYR A 1 90 ? -18.184 1.219 11.690 1.00 93.94 90 TYR A N 1
ATOM 748 C CA . TYR A 1 90 ? -17.666 -0.147 11.770 1.00 93.94 90 TYR A CA 1
ATOM 749 C C . TYR A 1 90 ? -16.764 -0.333 12.990 1.00 93.94 90 TYR A C 1
ATOM 751 O O . TYR A 1 90 ? -15.880 0.477 13.256 1.00 93.94 90 TYR A O 1
ATOM 759 N N . TYR A 1 91 ? -16.927 -1.467 13.672 1.00 93.69 91 TYR A N 1
ATOM 760 C CA . TYR A 1 91 ? -15.913 -1.978 14.588 1.00 93.69 91 TYR A CA 1
ATOM 761 C C . TYR A 1 91 ? -14.757 -2.577 13.777 1.00 93.69 91 TYR A C 1
ATOM 763 O O . TYR A 1 91 ? -14.985 -3.397 12.888 1.00 93.69 91 TYR A O 1
ATOM 771 N N . HIS A 1 92 ? -13.527 -2.149 14.060 1.00 93.06 92 HIS A N 1
ATOM 772 C CA . HIS A 1 92 ? -12.337 -2.485 13.266 1.00 93.06 92 HIS A CA 1
ATOM 773 C C . HIS A 1 92 ? -11.164 -2.993 14.112 1.00 93.06 92 HIS A C 1
ATOM 775 O O . HIS A 1 92 ? -10.020 -2.973 13.659 1.00 93.06 92 HIS A O 1
ATOM 781 N N . ASP A 1 93 ? -11.432 -3.488 15.324 1.00 93.00 93 ASP A N 1
ATOM 782 C CA . ASP A 1 93 ? -10.385 -4.152 16.100 1.00 93.00 93 ASP A CA 1
ATOM 783 C C . ASP A 1 93 ? -9.843 -5.368 15.336 1.00 93.00 93 ASP A C 1
ATOM 785 O O . ASP A 1 93 ? -10.591 -6.133 14.721 1.00 93.00 93 ASP A O 1
ATOM 789 N N . GLY A 1 94 ? -8.520 -5.503 15.317 1.00 89.38 94 GLY A N 1
ATOM 790 C CA . GLY A 1 94 ? -7.837 -6.492 14.488 1.00 89.38 94 GLY A CA 1
ATOM 791 C C . GLY A 1 94 ? -7.921 -6.237 12.976 1.00 89.38 94 GLY A C 1
ATOM 792 O O . GLY A 1 94 ? -7.629 -7.150 12.208 1.00 89.38 94 GLY A O 1
ATOM 793 N N . PHE A 1 95 ? -8.293 -5.040 12.510 1.00 91.00 95 PHE A N 1
ATOM 794 C CA . PHE A 1 95 ? -8.205 -4.692 11.091 1.00 91.00 95 PHE A CA 1
ATOM 795 C C . PHE A 1 95 ? -6.749 -4.409 10.688 1.00 91.00 95 PHE A C 1
ATOM 797 O O . PHE A 1 95 ? -6.090 -3.531 11.246 1.00 91.00 95 PHE A O 1
ATOM 804 N N . TYR A 1 96 ? -6.240 -5.133 9.689 1.00 89.12 96 TYR A N 1
ATOM 805 C CA . TYR A 1 96 ? -4.872 -4.974 9.189 1.00 89.12 96 TYR A CA 1
ATOM 806 C C . TYR A 1 96 ? -4.782 -5.167 7.673 1.00 89.12 96 TYR A C 1
ATOM 808 O O . TYR A 1 96 ? -5.626 -5.801 7.038 1.00 89.12 96 TYR A O 1
ATOM 816 N N . THR A 1 97 ? -3.711 -4.636 7.082 1.00 91.00 97 THR A N 1
ATOM 817 C CA . THR A 1 97 ? -3.406 -4.830 5.661 1.00 91.00 97 THR A CA 1
ATOM 818 C C . THR A 1 97 ? -2.960 -6.274 5.407 1.00 91.00 97 THR A C 1
ATOM 820 O O . 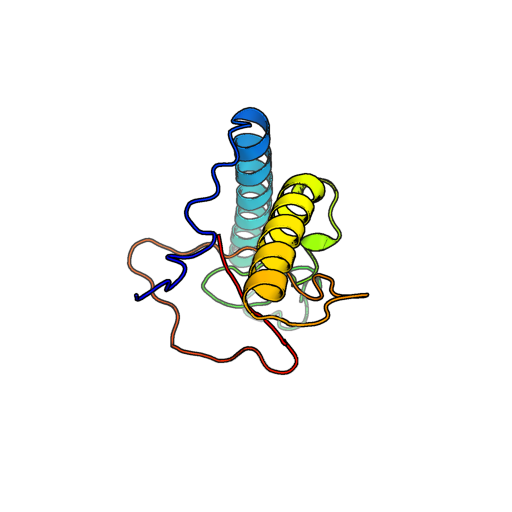THR A 1 97 ? -1.911 -6.696 5.887 1.00 91.00 97 THR A O 1
ATOM 823 N N . THR A 1 98 ? -3.734 -7.029 4.622 1.00 92.00 98 THR A N 1
ATOM 824 C CA . THR A 1 98 ? -3.422 -8.422 4.242 1.00 92.00 98 THR A CA 1
ATOM 825 C C . THR A 1 98 ? -2.613 -8.523 2.950 1.00 92.00 98 THR A C 1
ATOM 827 O O . THR A 1 98 ? -1.839 -9.465 2.767 1.00 92.00 98 THR A O 1
ATOM 830 N N . GLN A 1 99 ? -2.796 -7.568 2.036 1.00 90.94 99 GLN A N 1
ATOM 831 C CA . GLN A 1 99 ? -2.160 -7.539 0.724 1.00 90.94 99 GLN A CA 1
ATOM 832 C C . GLN A 1 99 ? -1.795 -6.101 0.341 1.00 90.94 99 GLN A C 1
ATOM 834 O O . GLN A 1 99 ? -2.578 -5.177 0.530 1.00 90.94 99 GLN A O 1
ATOM 839 N N . CYS A 1 100 ? -0.593 -5.912 -0.201 1.00 91.06 100 CYS A N 1
ATOM 840 C CA . CYS A 1 100 ? -0.121 -4.640 -0.747 1.00 91.06 100 CYS A CA 1
ATOM 841 C C . CYS A 1 100 ? 0.911 -4.921 -1.840 1.00 91.06 100 CYS A C 1
ATOM 843 O O . CYS A 1 100 ? 1.847 -5.691 -1.612 1.00 91.06 100 CYS A O 1
ATOM 845 N N . TRP A 1 101 ? 0.733 -4.313 -3.009 1.00 88.25 101 TRP A N 1
ATOM 846 C CA . TRP A 1 101 ? 1.617 -4.453 -4.161 1.00 88.25 101 TRP A CA 1
ATOM 847 C C . TRP A 1 101 ? 1.793 -3.114 -4.874 1.00 88.25 101 TRP A C 1
ATOM 849 O O . TRP A 1 101 ? 0.965 -2.211 -4.763 1.00 88.25 101 TRP A O 1
ATOM 859 N N . S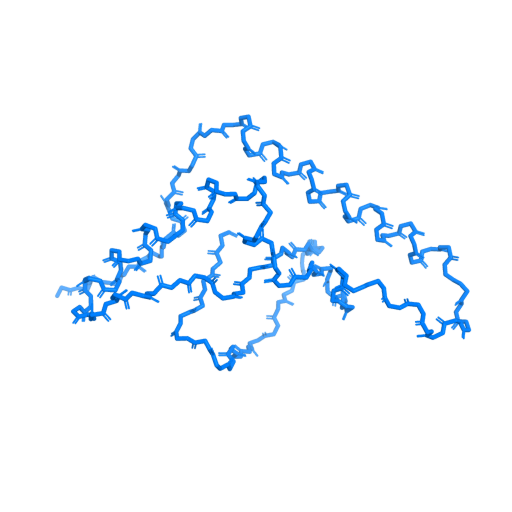ER A 1 102 ? 2.876 -3.014 -5.633 1.00 85.88 102 SER A N 1
ATOM 860 C CA . SER A 1 102 ? 3.228 -1.854 -6.446 1.00 85.88 102 SER A CA 1
ATOM 861 C C . SER A 1 102 ? 2.979 -2.195 -7.906 1.00 85.88 102 SER 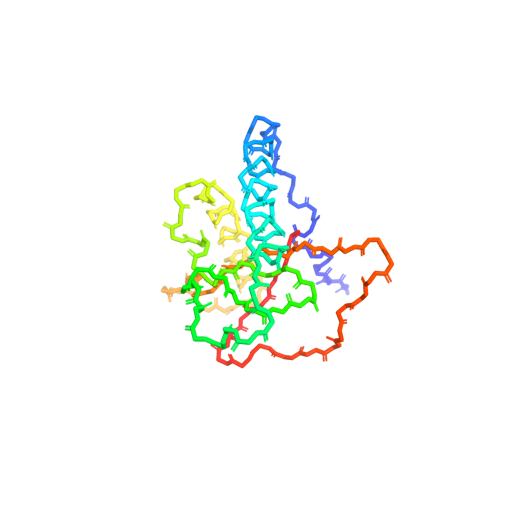A C 1
ATOM 863 O O . SER A 1 102 ? 3.367 -3.274 -8.358 1.00 85.88 102 SER A O 1
ATOM 865 N N . ASN A 1 103 ? 2.371 -1.271 -8.645 1.00 81.69 103 ASN A N 1
ATOM 866 C CA . ASN A 1 103 ? 2.159 -1.414 -10.080 1.00 81.69 103 ASN A CA 1
ATOM 867 C C . ASN A 1 103 ? 2.951 -0.355 -10.846 1.00 81.69 103 ASN A C 1
ATOM 869 O O . ASN A 1 103 ? 2.969 0.809 -10.446 1.00 81.69 103 ASN A O 1
ATOM 873 N N . VAL A 1 104 ? 3.546 -0.738 -11.975 1.00 81.56 104 VAL A N 1
ATOM 874 C CA . VAL A 1 104 ? 4.201 0.200 -12.898 1.00 81.56 104 VAL A CA 1
ATOM 875 C C . VAL A 1 104 ? 3.501 0.136 -14.249 1.00 81.56 104 VAL A C 1
ATOM 877 O O . VAL A 1 104 ? 3.604 -0.845 -14.986 1.00 81.56 104 VAL A O 1
ATOM 880 N N . TYR A 1 105 ? 2.786 1.210 -14.580 1.00 75.94 105 TYR A N 1
ATOM 881 C CA . TYR A 1 105 ? 2.038 1.340 -15.827 1.00 75.94 105 TYR A CA 1
ATOM 882 C C . TYR A 1 105 ? 2.827 2.142 -16.860 1.00 75.94 105 TYR A C 1
ATOM 884 O O . TYR A 1 105 ? 3.411 3.180 -16.547 1.00 75.94 105 TYR A O 1
ATOM 892 N N . LYS A 1 106 ? 2.773 1.720 -18.129 1.00 71.50 106 LYS A N 1
ATOM 893 C CA . LYS A 1 106 ? 3.156 2.615 -19.228 1.00 71.50 106 LYS A CA 1
ATOM 894 C C . LYS A 1 106 ? 2.090 3.690 -19.409 1.00 71.50 106 LYS A C 1
ATOM 896 O O . LYS A 1 106 ? 0.898 3.446 -19.208 1.00 71.50 106 LYS A O 1
ATOM 901 N N . ARG A 1 107 ? 2.531 4.872 -19.844 1.00 68.88 107 ARG A N 1
ATOM 902 C CA . ARG A 1 107 ? 1.653 5.981 -20.237 1.00 68.88 107 ARG A CA 1
ATOM 903 C C . ARG A 1 107 ? 0.581 5.444 -21.199 1.00 68.88 107 ARG A C 1
ATOM 905 O O . ARG A 1 107 ? 0.927 4.672 -22.084 1.00 68.88 107 ARG A O 1
ATOM 912 N N . THR A 1 108 ? -0.678 5.838 -20.980 1.00 69.06 108 THR A N 1
ATOM 913 C CA . THR A 1 108 ? -1.902 5.425 -21.715 1.00 69.06 108 THR A CA 1
ATOM 914 C C . THR A 1 108 ? -2.450 4.012 -21.474 1.00 69.06 108 THR A C 1
ATOM 916 O O . THR A 1 108 ? -3.424 3.628 -22.120 1.00 69.06 108 THR A O 1
ATOM 919 N N . LYS A 1 109 ? -1.912 3.237 -20.524 1.00 68.88 109 LYS A N 1
ATOM 920 C CA . LYS A 1 109 ? -2.509 1.947 -20.137 1.00 68.88 109 LYS A CA 1
ATOM 921 C C . LYS A 1 109 ? -3.542 2.114 -19.022 1.00 68.88 109 LYS A C 1
ATOM 923 O O . LYS A 1 109 ? -3.295 2.814 -18.046 1.00 68.88 109 LYS A O 1
ATOM 928 N N . SER A 1 110 ? -4.683 1.446 -19.177 1.00 71.12 110 SER A N 1
ATOM 929 C CA . SER A 1 110 ? -5.741 1.341 -18.173 1.00 71.12 110 SER A CA 1
ATOM 930 C C . SER A 1 110 ? -5.806 -0.075 -17.606 1.00 71.12 110 SER A C 1
ATOM 932 O O . SER A 1 110 ? -5.407 -1.045 -18.253 1.00 71.12 110 SER A O 1
ATOM 934 N N . ILE A 1 111 ? -6.310 -0.184 -16.380 1.00 71.00 111 ILE A N 1
ATOM 935 C CA . ILE A 1 111 ? -6.636 -1.461 -15.748 1.00 71.00 111 ILE A CA 1
ATOM 936 C C . ILE A 1 111 ? -8.109 -1.740 -16.036 1.00 71.00 111 ILE A C 1
ATOM 938 O O . ILE A 1 111 ? -8.946 -0.846 -15.885 1.00 71.00 111 ILE A O 1
ATOM 942 N N . HIS A 1 112 ? -8.441 -2.967 -16.434 1.00 74.88 112 HIS A N 1
ATOM 943 C CA . HIS A 1 112 ? -9.840 -3.359 -16.571 1.00 74.88 112 HIS A CA 1
ATOM 944 C C . HIS A 1 112 ? -10.548 -3.349 -15.204 1.00 74.88 112 HIS A C 1
ATOM 946 O O . HIS A 1 112 ? -9.924 -3.671 -14.185 1.00 74.88 112 HIS A O 1
ATOM 952 N N . PRO A 1 113 ? -11.851 -3.018 -15.158 1.00 79.06 113 PRO A N 1
ATOM 953 C CA . PRO A 1 113 ? -12.641 -3.155 -13.941 1.00 79.06 113 PRO A CA 1
ATOM 954 C C . PRO A 1 113 ? -12.558 -4.587 -13.401 1.00 79.06 113 PRO A C 1
ATOM 956 O O . PRO A 1 113 ? -12.774 -5.548 -14.137 1.00 79.06 113 PRO A O 1
ATOM 959 N N . HIS A 1 114 ? -12.241 -4.733 -12.119 1.00 81.62 114 HIS A N 1
ATOM 960 C CA . HIS A 1 114 ? -12.136 -6.028 -11.450 1.00 81.62 114 HIS A CA 1
ATOM 961 C C . HIS A 1 114 ? -12.493 -5.890 -9.964 1.00 81.62 114 HIS A C 1
ATOM 963 O O . HIS A 1 114 ? -12.662 -4.782 -9.455 1.00 81.62 114 HIS A O 1
ATOM 969 N N . ARG A 1 115 ? -12.640 -7.027 -9.275 1.00 84.88 115 ARG A N 1
ATOM 970 C CA . ARG A 1 115 ? -12.944 -7.109 -7.838 1.00 84.88 115 ARG A CA 1
ATOM 971 C C . ARG A 1 115 ? -11.799 -7.790 -7.099 1.00 84.88 115 ARG A C 1
ATOM 973 O O . ARG A 1 115 ? -11.136 -8.657 -7.665 1.00 84.88 115 ARG A O 1
ATOM 980 N N . HIS A 1 116 ? -11.597 -7.425 -5.836 1.00 83.81 116 HIS A N 1
ATOM 981 C CA . HIS A 1 116 ? -10.660 -8.105 -4.939 1.00 83.81 116 HIS A CA 1
ATOM 982 C C . HIS A 1 116 ? -11.457 -9.022 -4.016 1.00 83.81 116 HIS A C 1
ATOM 984 O O . HIS A 1 116 ? -12.125 -8.569 -3.090 1.00 83.81 116 HIS A O 1
ATOM 990 N N . TYR A 1 117 ? -11.460 -10.317 -4.328 1.00 87.62 117 TYR A N 1
ATOM 991 C CA . TYR A 1 117 ? -12.140 -11.316 -3.505 1.00 87.62 117 TYR A CA 1
ATOM 992 C C . TYR A 1 117 ? -11.382 -11.530 -2.193 1.00 87.62 117 TYR A C 1
ATOM 994 O O . TYR A 1 117 ? -10.156 -11.463 -2.169 1.00 87.62 117 TYR A O 1
ATOM 1002 N N . ASN A 1 118 ? -12.112 -11.829 -1.116 1.00 87.75 118 ASN A N 1
ATOM 1003 C CA . ASN A 1 118 ? -11.561 -12.026 0.233 1.00 87.75 118 ASN A CA 1
ATOM 1004 C C . ASN A 1 118 ? -10.871 -10.780 0.825 1.00 87.75 118 ASN A C 1
ATOM 1006 O O . ASN A 1 118 ? -10.080 -10.891 1.761 1.00 87.75 118 ASN A O 1
ATOM 1010 N N . SER A 1 119 ? -11.184 -9.592 0.303 1.00 89.50 119 SER A N 1
ATOM 1011 C CA . SER A 1 119 ? -10.788 -8.305 0.873 1.00 89.50 119 SER A CA 1
ATOM 1012 C C . SER A 1 119 ? -12.032 -7.568 1.361 1.00 89.50 119 SER A C 1
ATOM 1014 O O . SER A 1 119 ? -13.009 -7.450 0.626 1.00 89.50 119 SER A O 1
ATOM 1016 N N . PHE A 1 120 ? -12.000 -7.069 2.599 1.00 91.44 120 PHE A N 1
ATOM 1017 C CA . PHE A 1 120 ? -13.075 -6.222 3.127 1.00 91.44 120 PHE A CA 1
ATOM 1018 C C . PHE A 1 120 ? -13.031 -4.817 2.512 1.00 91.44 120 PHE A C 1
ATOM 1020 O O . PHE A 1 120 ? -14.061 -4.250 2.159 1.00 91.44 120 PHE A O 1
ATOM 1027 N N . LEU A 1 121 ? -11.822 -4.273 2.352 1.00 90.31 121 LEU A N 1
ATOM 1028 C CA . LEU A 1 121 ? -11.577 -2.965 1.763 1.00 90.31 121 LEU A CA 1
ATOM 1029 C C . LEU A 1 121 ? -10.358 -3.030 0.844 1.00 90.31 121 LEU A C 1
ATOM 1031 O O . LEU A 1 121 ? -9.325 -3.588 1.216 1.00 90.31 121 LEU A O 1
ATOM 1035 N N . SER A 1 122 ? -10.478 -2.395 -0.318 1.00 88.69 122 SER A N 1
ATOM 1036 C CA . SER A 1 122 ? -9.391 -2.202 -1.275 1.00 88.69 122 SER A CA 1
ATOM 1037 C C . SER A 1 122 ? -9.191 -0.718 -1.527 1.00 88.69 122 SER A C 1
ATOM 1039 O O . SER A 1 122 ? -10.159 0.035 -1.636 1.00 88.69 122 SER A O 1
ATOM 1041 N N . TRP A 1 123 ? -7.936 -0.296 -1.634 1.00 85.25 123 TRP A N 1
ATOM 1042 C CA . TRP A 1 123 ? -7.576 1.101 -1.840 1.00 85.25 123 TRP A CA 1
ATOM 1043 C C . TRP A 1 123 ? -6.241 1.204 -2.590 1.00 85.25 123 TRP A C 1
ATOM 1045 O O . TRP A 1 123 ? -5.483 0.236 -2.673 1.00 85.25 123 TRP A O 1
ATOM 1055 N N . ASN A 1 124 ? -5.977 2.369 -3.174 1.00 82.56 124 ASN A N 1
ATOM 1056 C CA . ASN A 1 124 ? -4.746 2.695 -3.888 1.00 82.56 124 ASN A CA 1
ATOM 1057 C C . ASN A 1 124 ? -4.289 4.125 -3.557 1.00 82.56 124 ASN A C 1
ATOM 1059 O O . ASN A 1 124 ? -5.079 4.939 -3.072 1.00 82.56 124 ASN A O 1
ATOM 1063 N N . PHE A 1 125 ? -3.011 4.399 -3.813 1.00 70.00 125 PHE A N 1
ATOM 1064 C CA . PHE A 1 125 ? -2.348 5.694 -3.653 1.00 70.00 125 PHE A CA 1
ATOM 1065 C C . PHE A 1 125 ? -1.551 6.038 -4.913 1.00 70.00 125 PHE A C 1
ATOM 1067 O O . PHE A 1 125 ? -1.174 5.091 -5.647 1.00 70.00 125 PHE A O 1
#

pLDDT: mean 75.15, std 17.13, range [28.86, 93.94]

Secondary structure (DSSP, 8-state):
-------GGG-----HHHHHHHHHHHHHHHHHHHHHHHT--TT------TTEE--SSEEE-TBGGGSGGGHHHHHHHHHHHHHHHHHTT---TT-----B--EEPPTT--PPP---TT-S-----

Sequence (125 aa):
MSVFPIGIARAEMNDIKYVNTLKEVILEEYGKYERNERLRDPSDKDYQPQWVTRGYPYQSNSLQHKREVYSKLIDFANKNVLKYLDSLGYYHDGFYTTQCWSNVYKRTKSIHPHRHYNSFLSWNF

Foldseek 3Di:
DDPDPPDVVPVDPPPPVLVVLVVVVVVVVVVVVVVCVVPDDPPDPPDDDPQWDDDPQTKGFFCVCVDPSCVVVQVSVVVRVVVVCVVVVHDQVVPHRPTDMDTDHDPPDDDDDDDDPPDPDDDDD

Radius of gyration: 17.25 Å; chains: 1; bounding box: 43×40×41 Å